Protein AF-A0A4Z0V0G4-F1 (afdb_monomer_lite)

InterPro domains:
  IPR019396 Transmembrane Fragile-X-F-associated protein [PF10269] (25-63)

Sequence (74 aa):
MKREDAQTATGLSLPVIVFVVFLTLRLAGVISWSWWWVTSPLWIVAALIVAITILYVAVFAYRYLKHKRKRKRN

Structure (mmCIF, N/CA/C/O backbone):
data_AF-A0A4Z0V0G4-F1
#
_entry.id   AF-A0A4Z0V0G4-F1
#
loop_
_atom_site.group_PDB
_atom_site.id
_atom_site.type_symbol
_atom_site.label_atom_id
_atom_site.label_alt_id
_atom_site.label_comp_id
_atom_site.label_asym_id
_atom_site.label_entity_id
_atom_site.label_seq_id
_atom_site.pdbx_PDB_ins_code
_atom_site.Cartn_x
_atom_site.Cartn_y
_atom_site.Cartn_z
_atom_site.occupancy
_atom_site.B_iso_or_equiv
_atom_site.auth_seq_id
_atom_site.auth_comp_id
_atom_site.auth_asym_id
_atom_site.auth_atom_id
_atom_site.pdbx_PDB_model_num
ATOM 1 N N . MET A 1 1 ? 30.575 -21.104 29.613 1.00 49.75 1 MET A N 1
ATOM 2 C CA . MET A 1 1 ? 30.010 -20.329 28.486 1.00 49.75 1 MET A CA 1
ATOM 3 C C . MET A 1 1 ? 28.518 -20.170 28.722 1.00 49.75 1 MET A C 1
ATOM 5 O O . MET A 1 1 ? 27.795 -21.151 28.616 1.00 49.75 1 MET A O 1
ATOM 9 N N . LYS A 1 2 ? 28.076 -18.984 29.150 1.00 51.69 2 LYS A N 1
ATOM 10 C CA . LYS A 1 2 ? 26.665 -18.685 29.419 1.00 51.69 2 LYS A CA 1
ATOM 11 C C . LYS A 1 2 ? 26.011 -18.360 28.074 1.00 51.69 2 LYS A C 1
ATOM 13 O O . LYS A 1 2 ? 26.444 -17.426 27.412 1.00 51.69 2 LYS A O 1
ATOM 18 N N . ARG A 1 3 ? 25.084 -19.202 27.611 1.00 55.94 3 ARG A N 1
ATOM 19 C CA . ARG A 1 3 ? 24.265 -18.887 26.437 1.00 55.94 3 ARG A CA 1
ATOM 20 C C . ARG A 1 3 ? 23.184 -17.947 26.932 1.00 55.94 3 ARG A C 1
ATOM 22 O O . ARG A 1 3 ? 22.352 -18.339 27.742 1.00 55.94 3 ARG A O 1
ATOM 29 N N . GLU A 1 4 ? 23.294 -16.693 26.542 1.00 59.22 4 GLU A N 1
ATOM 30 C CA . GLU A 1 4 ? 22.229 -15.729 26.744 1.00 59.22 4 GLU A CA 1
ATOM 31 C C . GLU A 1 4 ? 21.244 -15.985 25.611 1.00 59.22 4 GLU A C 1
ATOM 33 O O . GLU A 1 4 ? 21.513 -15.661 24.454 1.00 59.22 4 GLU A O 1
ATOM 38 N N . ASP A 1 5 ? 20.157 -16.688 25.924 1.00 55.56 5 ASP A N 1
ATOM 39 C CA . ASP A 1 5 ? 19.022 -16.797 25.024 1.00 55.56 5 ASP A CA 1
ATOM 40 C C . ASP A 1 5 ? 18.504 -15.377 24.818 1.00 55.56 5 ASP A C 1
ATOM 42 O O . ASP A 1 5 ? 17.871 -14.791 25.698 1.00 55.56 5 ASP A O 1
ATOM 46 N N . ALA A 1 6 ? 18.849 -14.787 23.673 1.00 59.00 6 ALA A N 1
ATOM 47 C CA . ALA A 1 6 ? 18.301 -13.516 23.254 1.00 59.00 6 ALA A CA 1
ATOM 48 C C . ALA A 1 6 ? 16.785 -13.701 23.169 1.00 59.00 6 ALA A C 1
ATOM 50 O O . ALA A 1 6 ? 16.267 -14.265 22.201 1.00 59.00 6 ALA A O 1
ATOM 51 N N . GLN A 1 7 ? 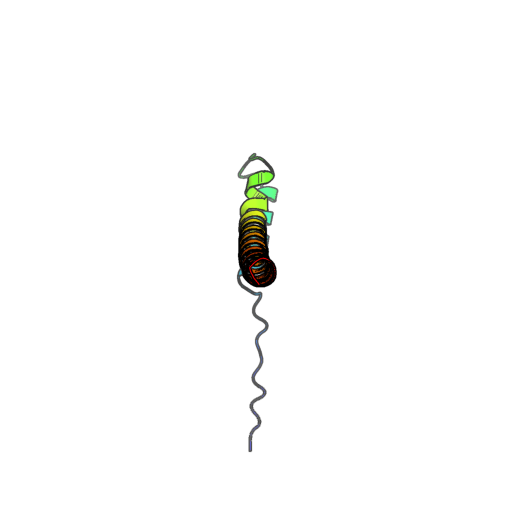16.080 -13.265 24.217 1.00 53.25 7 GLN A N 1
ATOM 52 C CA . GLN A 1 7 ? 14.639 -13.102 24.210 1.00 53.25 7 GLN A CA 1
ATOM 53 C C . GLN A 1 7 ? 14.341 -12.172 23.044 1.00 53.25 7 GLN A C 1
ATOM 55 O O . GLN A 1 7 ? 14.461 -10.951 23.143 1.00 53.25 7 GLN A O 1
ATOM 60 N N . THR A 1 8 ? 14.013 -12.770 21.903 1.00 53.72 8 THR A N 1
ATOM 61 C CA . THR A 1 8 ? 13.510 -12.049 20.749 1.00 53.72 8 THR A CA 1
ATOM 62 C C . THR A 1 8 ? 12.136 -11.598 21.185 1.00 53.72 8 THR A C 1
ATOM 64 O O . THR A 1 8 ? 11.159 -12.330 21.055 1.00 53.72 8 THR A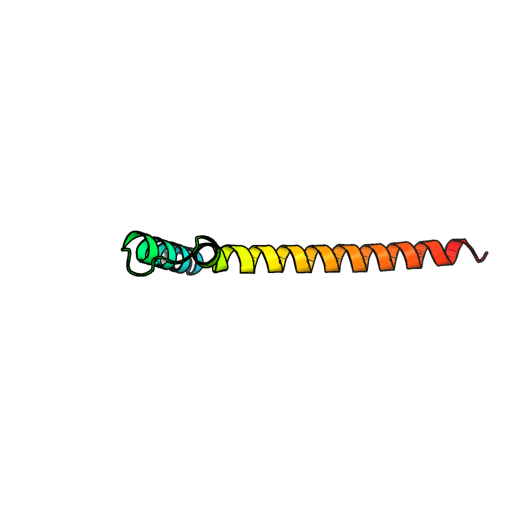 O 1
ATOM 67 N N . ALA A 1 9 ? 12.086 -10.441 21.840 1.00 58.03 9 ALA A N 1
ATOM 68 C CA . ALA A 1 9 ? 10.844 -9.795 22.172 1.00 58.03 9 ALA A CA 1
ATOM 69 C C . ALA A 1 9 ? 10.140 -9.581 20.835 1.00 58.03 9 ALA A C 1
ATOM 71 O O . ALA A 1 9 ? 10.495 -8.691 20.062 1.00 58.03 9 ALA A O 1
ATOM 72 N N . THR A 1 10 ? 9.172 -10.445 20.538 1.00 63.56 10 THR A N 1
ATOM 73 C CA . THR A 1 10 ? 8.142 -10.232 19.529 1.00 63.56 10 THR A CA 1
ATOM 74 C C . THR A 1 10 ? 7.299 -9.059 20.009 1.00 63.56 10 THR A C 1
ATOM 76 O O . THR A 1 10 ? 6.166 -9.215 20.454 1.00 63.56 10 THR A O 1
ATOM 79 N N . GLY A 1 11 ? 7.901 -7.869 20.008 1.00 66.56 11 GLY A N 1
ATOM 80 C CA . GLY A 1 11 ? 7.192 -6.620 20.163 1.00 66.56 11 GLY A CA 1
ATOM 81 C C . GLY A 1 11 ? 6.168 -6.568 19.046 1.00 66.56 11 GLY A C 1
ATOM 82 O O . GLY A 1 11 ? 6.497 -6.843 17.888 1.00 66.56 11 GLY A O 1
ATOM 83 N N . LEU A 1 12 ? 4.919 -6.281 19.408 1.00 68.94 12 LEU A N 1
ATOM 84 C CA . LEU A 1 12 ? 3.857 -6.052 18.440 1.00 68.94 12 LEU A CA 1
ATOM 85 C C . LEU A 1 12 ? 4.394 -5.077 17.396 1.00 68.94 12 LEU A C 1
ATOM 87 O O . LEU A 1 12 ? 4.824 -3.970 17.726 1.00 68.94 12 LEU A O 1
ATOM 91 N N . SER A 1 13 ? 4.448 -5.531 16.148 1.00 79.06 13 SER A N 1
ATOM 92 C CA . SER A 1 13 ? 5.017 -4.736 15.078 1.00 79.06 13 SER A CA 1
ATOM 93 C C . SER A 1 13 ? 4.228 -3.427 14.993 1.00 79.06 13 SER A C 1
ATOM 95 O O . SER A 1 13 ? 2.996 -3.423 15.045 1.00 79.06 13 SER A O 1
ATOM 97 N N . LEU A 1 14 ? 4.938 -2.301 14.875 1.00 79.31 14 LEU A N 1
ATOM 98 C CA . LEU A 1 14 ? 4.341 -0.963 14.778 1.00 79.31 14 LEU A CA 1
ATOM 99 C C . LEU A 1 14 ? 3.117 -0.875 13.835 1.00 79.31 14 LEU A C 1
ATOM 101 O O . LEU A 1 14 ? 2.162 -0.189 14.198 1.00 79.31 14 LEU A O 1
ATOM 105 N N . PRO A 1 15 ? 3.055 -1.592 12.689 1.00 76.06 15 PRO A N 1
ATOM 106 C CA . PRO A 1 15 ? 1.874 -1.590 11.824 1.00 76.06 15 PRO A CA 1
ATOM 107 C C . PRO A 1 15 ? 0.603 -2.106 12.508 1.00 76.06 15 PRO A C 1
ATOM 109 O O . PRO A 1 15 ? -0.479 -1.579 12.265 1.00 76.06 15 PRO A O 1
ATOM 112 N N . VAL A 1 16 ? 0.725 -3.115 13.375 1.00 81.00 16 VAL A N 1
ATOM 113 C CA . VAL A 1 16 ? -0.409 -3.718 14.089 1.00 81.00 16 VAL A CA 1
ATOM 114 C C . VAL A 1 16 ? -0.951 -2.745 15.129 1.00 81.00 16 VAL A C 1
ATOM 116 O O . VAL A 1 16 ? -2.161 -2.565 15.221 1.00 81.00 16 VAL A O 1
ATOM 119 N N . ILE A 1 17 ? -0.070 -2.061 15.862 1.00 84.25 17 ILE A N 1
ATOM 120 C CA . ILE A 1 17 ? -0.476 -1.054 16.852 1.00 84.25 17 ILE A CA 1
ATOM 121 C C . ILE A 1 17 ? -1.197 0.105 16.156 1.00 84.25 17 ILE A C 1
ATOM 123 O O . ILE A 1 17 ? -2.286 0.484 16.578 1.00 84.25 17 ILE A O 1
ATOM 127 N N . VAL A 1 18 ? -0.643 0.624 15.055 1.00 80.94 18 VAL A N 1
ATOM 128 C CA . VAL A 1 18 ? -1.287 1.691 14.272 1.00 80.94 18 VAL A CA 1
ATOM 129 C C . VAL A 1 18 ? -2.655 1.235 13.751 1.00 80.94 18 VAL A C 1
ATOM 131 O O . VAL A 1 18 ? -3.630 1.968 13.891 1.00 80.94 18 VAL A O 1
ATOM 134 N N . PHE A 1 19 ? -2.770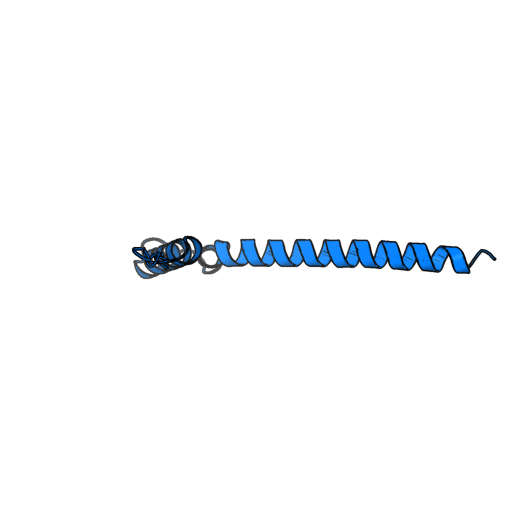 0.012 13.225 1.00 78.81 19 PHE A N 1
ATOM 135 C CA . PHE A 1 19 ? -4.049 -0.545 12.773 1.00 78.81 19 PHE A CA 1
ATOM 136 C C . PHE A 1 19 ? -5.092 -0.624 13.900 1.00 78.81 19 PHE A C 1
ATOM 138 O O . PHE A 1 19 ? -6.227 -0.181 13.724 1.00 78.81 19 PHE A O 1
ATOM 145 N N . VAL A 1 20 ? -4.704 -1.137 15.072 1.00 82.00 20 VAL A N 1
ATOM 146 C CA . VAL A 1 20 ? -5.604 -1.278 16.226 1.00 82.00 20 VAL A CA 1
ATOM 147 C C . VAL A 1 20 ? -6.021 0.086 16.784 1.00 82.00 20 VAL A C 1
ATOM 149 O O . VAL A 1 20 ? -7.189 0.249 17.118 1.00 82.00 20 VAL A O 1
ATOM 152 N N . VAL A 1 21 ? -5.126 1.080 16.827 1.00 82.44 21 VAL A N 1
ATOM 153 C CA . VAL A 1 21 ? -5.451 2.456 17.259 1.00 82.44 21 VAL A CA 1
ATOM 154 C C . VAL A 1 21 ? -6.474 3.109 16.323 1.00 82.44 21 VAL A C 1
ATOM 156 O O . VAL A 1 21 ? -7.455 3.690 16.783 1.00 82.44 21 VAL A O 1
ATOM 159 N N . PHE A 1 22 ? -6.305 2.980 15.004 1.00 73.19 22 PHE A N 1
ATOM 160 C CA . PHE A 1 22 ? -7.296 3.478 14.042 1.00 73.19 22 PHE A CA 1
ATOM 161 C C . PHE A 1 22 ? -8.644 2.743 14.152 1.00 73.19 22 PHE A C 1
ATOM 163 O O . PHE A 1 22 ? -9.699 3.357 13.976 1.00 73.19 22 PHE A O 1
ATOM 170 N N . LEU A 1 23 ? -8.627 1.444 14.472 1.00 78.94 23 LEU A N 1
ATOM 171 C CA . LEU A 1 23 ? -9.832 0.640 14.679 1.00 78.94 23 LEU A CA 1
ATOM 172 C C . LEU A 1 23 ? -10.589 1.050 15.954 1.00 78.94 23 LEU A C 1
ATOM 174 O O . LEU A 1 23 ? -11.810 1.216 15.916 1.00 78.94 23 LEU A O 1
ATOM 178 N N . THR A 1 24 ? -9.884 1.250 17.071 1.00 77.12 24 THR A N 1
ATOM 179 C CA . THR A 1 24 ? -10.498 1.623 18.354 1.00 77.12 24 THR A CA 1
ATOM 180 C C . THR A 1 24 ? -11.053 3.041 18.344 1.00 77.12 24 THR A C 1
ATOM 182 O O . THR A 1 24 ? -12.161 3.238 18.838 1.00 77.12 24 THR A O 1
ATOM 185 N N . LEU A 1 25 ? -10.375 4.012 17.717 1.00 71.31 25 LEU A N 1
ATOM 186 C CA . LEU A 1 25 ? -10.899 5.381 17.576 1.00 71.31 25 LEU A CA 1
ATOM 187 C C . LEU A 1 25 ? -12.241 5.429 16.832 1.00 71.31 25 LEU A C 1
ATOM 189 O O . LEU A 1 25 ? -13.093 6.261 17.144 1.00 71.31 25 LEU A O 1
ATOM 193 N N . ARG A 1 26 ? -12.457 4.528 15.867 1.00 63.84 26 ARG A N 1
ATOM 194 C CA . ARG A 1 26 ? -13.741 4.444 15.170 1.00 63.84 26 ARG A CA 1
ATOM 195 C C . ARG A 1 26 ? -14.839 3.815 16.014 1.00 63.84 26 ARG A C 1
ATOM 197 O O . ARG A 1 26 ? -15.968 4.298 15.983 1.00 63.84 26 ARG A O 1
ATOM 204 N N . LEU A 1 27 ? -14.522 2.751 16.748 1.00 67.25 27 LEU A N 1
ATOM 205 C CA . LEU A 1 27 ? -15.489 2.107 17.638 1.00 67.25 27 LEU A CA 1
ATOM 206 C C . LEU A 1 27 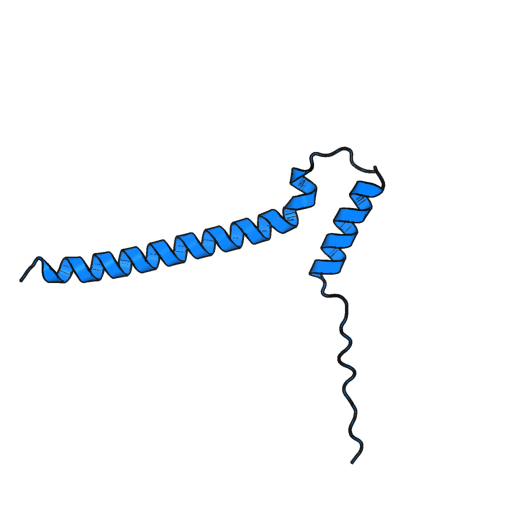? -15.874 3.018 18.811 1.00 67.25 27 LEU A C 1
ATOM 208 O O . LEU A 1 27 ? -17.011 2.981 19.265 1.00 67.25 27 LEU A O 1
ATOM 212 N N . ALA A 1 28 ? -14.951 3.883 19.239 1.00 72.19 28 ALA A N 1
ATOM 213 C CA . ALA A 1 28 ? -15.183 4.901 20.256 1.00 72.19 28 ALA A CA 1
ATOM 214 C C . ALA A 1 28 ? -16.142 6.022 19.803 1.00 72.19 28 ALA A C 1
ATOM 216 O O . ALA A 1 28 ? -16.470 6.895 20.600 1.00 72.19 28 ALA A O 1
ATOM 217 N N . GLY A 1 29 ? -16.598 6.029 18.542 1.00 61.81 29 GLY A N 1
ATOM 218 C CA . GLY A 1 29 ? -17.629 6.957 18.062 1.00 61.81 29 GLY A CA 1
ATOM 219 C C . GLY A 1 29 ? -17.194 8.425 18.000 1.00 61.81 29 GLY A C 1
ATOM 220 O O . GLY A 1 29 ? -18.024 9.293 17.754 1.00 61.81 29 GLY A O 1
ATOM 221 N N . VAL A 1 30 ? -15.899 8.712 18.181 1.00 63.38 30 VAL A N 1
ATOM 222 C CA . VAL A 1 30 ? -15.342 10.077 18.193 1.00 63.38 30 VAL A CA 1
ATOM 223 C C . VAL A 1 30 ? -15.414 10.726 16.803 1.00 63.38 30 VAL A C 1
ATOM 225 O O . VAL A 1 30 ? -15.397 11.947 16.683 1.00 63.38 30 VAL A O 1
ATOM 228 N N . ILE A 1 31 ? -15.518 9.922 15.736 1.00 58.28 31 ILE A N 1
ATOM 229 C CA . ILE A 1 31 ? -15.537 10.404 14.352 1.00 58.28 31 ILE A CA 1
ATOM 230 C C . ILE A 1 31 ? -16.568 9.604 13.530 1.00 58.28 31 ILE A C 1
ATOM 232 O O . ILE A 1 31 ? -16.382 8.415 13.279 1.00 58.28 31 ILE A O 1
ATOM 236 N N . SER A 1 32 ? -17.634 10.254 13.047 1.00 60.50 32 SER A N 1
ATOM 237 C CA . SER A 1 32 ? -18.697 9.675 12.191 1.00 60.50 32 SER A CA 1
ATOM 238 C C . SER A 1 32 ? -18.280 9.459 10.726 1.00 60.50 32 SER A C 1
ATOM 240 O O . SER A 1 32 ? -19.111 9.367 9.821 1.00 60.50 32 SER A O 1
ATOM 242 N N . TRP A 1 33 ? -16.977 9.432 10.458 1.00 65.31 33 TRP A N 1
ATOM 243 C CA . TRP A 1 33 ? -16.454 9.545 9.106 1.00 65.31 33 TRP A CA 1
ATOM 244 C C . TRP A 1 33 ? -16.610 8.264 8.283 1.00 65.31 33 TRP A C 1
ATOM 246 O O . TRP A 1 33 ? -16.769 7.151 8.795 1.00 65.31 33 TRP A O 1
ATOM 256 N N . SER A 1 34 ? -16.554 8.446 6.965 1.00 69.00 34 SER A N 1
ATOM 257 C CA . SER A 1 34 ? -16.735 7.384 5.977 1.00 69.00 34 SER A CA 1
ATOM 258 C C . SER A 1 34 ? -15.704 6.260 6.131 1.00 69.00 34 SER A C 1
ATOM 260 O O . SER A 1 34 ? -14.542 6.485 6.478 1.00 69.00 34 SER A O 1
ATOM 262 N N . TRP A 1 35 ? -16.127 5.023 5.835 1.00 68.19 35 TRP A N 1
ATOM 263 C CA . TRP A 1 35 ? -15.291 3.833 6.029 1.00 68.19 35 TR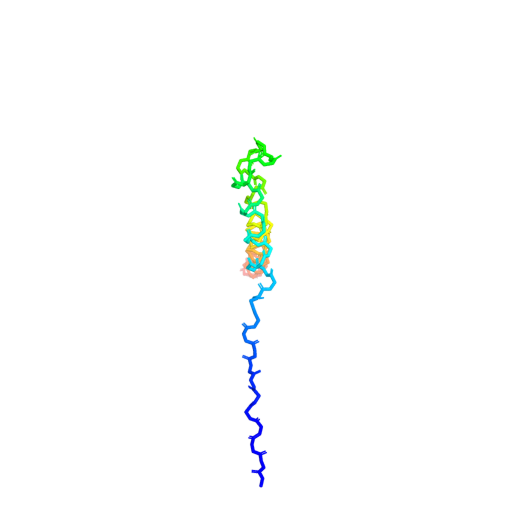P A CA 1
ATOM 264 C C . TRP A 1 35 ? -13.970 3.848 5.253 1.00 68.19 35 TRP A C 1
ATOM 266 O O . TRP A 1 35 ? -12.981 3.274 5.706 1.00 68.19 35 TRP A O 1
ATOM 276 N N . TRP A 1 36 ? -13.935 4.623 4.174 1.00 63.38 36 TRP A N 1
ATOM 277 C CA . TRP A 1 36 ? -12.777 4.879 3.330 1.00 63.38 36 TRP A CA 1
ATOM 278 C C . TRP A 1 36 ? -11.533 5.358 4.090 1.00 63.38 36 TRP A C 1
ATOM 280 O O . TRP A 1 36 ? -10.433 4.880 3.807 1.00 63.38 36 TRP A O 1
ATOM 290 N N . TRP A 1 37 ? -11.680 6.216 5.102 1.00 69.81 37 TRP A N 1
ATOM 291 C CA . TRP A 1 37 ? -10.529 6.752 5.837 1.00 69.81 37 TRP A CA 1
ATOM 292 C C . TRP A 1 37 ? -9.940 5.795 6.867 1.00 69.81 37 TRP A C 1
ATOM 294 O O . TRP A 1 37 ? -8.730 5.789 7.072 1.00 69.81 37 TRP A O 1
ATOM 304 N N . VAL A 1 38 ? -10.751 4.913 7.451 1.00 69.25 38 VAL A N 1
ATOM 305 C CA . VAL A 1 38 ? -10.241 3.860 8.348 1.00 69.25 38 VAL A CA 1
ATOM 306 C C . VAL A 1 38 ? -9.421 2.828 7.593 1.00 69.25 38 VAL A C 1
ATOM 308 O O . VAL A 1 38 ? -8.451 2.293 8.115 1.00 69.25 38 VAL A O 1
ATOM 311 N N . THR A 1 39 ? -9.750 2.610 6.326 1.00 73.31 39 THR A N 1
ATOM 312 C CA . THR A 1 39 ? -8.938 1.789 5.432 1.00 73.31 39 THR A CA 1
ATOM 313 C C . THR A 1 39 ? -7.769 2.547 4.807 1.00 73.31 39 THR A C 1
ATOM 315 O O . THR A 1 39 ? -7.011 1.931 4.072 1.00 73.31 39 THR A O 1
ATOM 318 N N . SER A 1 40 ? -7.584 3.852 5.055 1.00 77.69 40 SER A N 1
ATOM 319 C CA . SER A 1 40 ? -6.518 4.654 4.424 1.00 77.69 40 SER A CA 1
ATOM 320 C C . SER A 1 40 ? -5.119 4.020 4.548 1.00 77.69 40 SER A C 1
ATOM 322 O O . SER A 1 40 ? -4.442 3.903 3.527 1.00 77.69 40 SER A O 1
ATOM 324 N N . PRO A 1 41 ? -4.706 3.470 5.713 1.00 73.44 41 PRO A N 1
ATOM 325 C CA . PRO A 1 41 ? -3.432 2.753 5.818 1.00 73.44 41 PRO A CA 1
ATOM 326 C C . PRO A 1 41 ? -3.350 1.534 4.885 1.00 73.44 41 PRO A C 1
ATOM 328 O O . PRO A 1 41 ? -2.313 1.281 4.276 1.00 73.44 41 PRO A O 1
ATOM 331 N N . LEU A 1 42 ? -4.460 0.807 4.724 1.00 78.94 42 LEU A N 1
ATOM 332 C CA . LEU A 1 42 ? -4.573 -0.326 3.806 1.00 78.94 42 LEU A CA 1
ATOM 333 C C . LEU A 1 42 ? -4.509 0.135 2.338 1.00 78.94 42 LEU A C 1
ATOM 335 O O . LEU A 1 42 ? -3.848 -0.506 1.524 1.00 78.94 42 LEU A O 1
ATOM 339 N N . TRP A 1 43 ? -5.143 1.265 2.004 1.00 82.69 43 TRP A N 1
ATOM 340 C CA . TRP A 1 43 ? -5.103 1.861 0.664 1.00 82.69 43 TRP A CA 1
ATOM 341 C C . TRP A 1 43 ? -3.713 2.362 0.291 1.00 82.69 43 TRP A C 1
ATOM 343 O O . TRP A 1 43 ? -3.320 2.201 -0.858 1.00 82.69 43 TRP A O 1
ATOM 353 N N . ILE A 1 44 ? -2.949 2.917 1.236 1.00 83.00 44 ILE A N 1
ATOM 354 C CA . ILE A 1 44 ? -1.559 3.331 0.996 1.00 83.00 44 I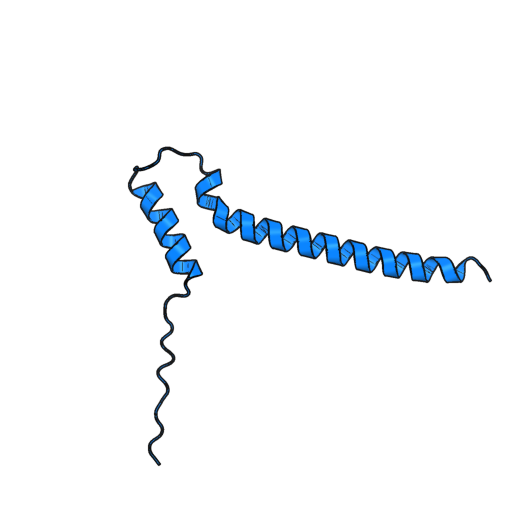LE A CA 1
ATOM 355 C C . ILE A 1 44 ? -0.712 2.116 0.599 1.00 83.00 44 ILE A C 1
ATOM 357 O O . ILE A 1 44 ? 0.010 2.164 -0.398 1.00 83.00 44 ILE A O 1
ATOM 361 N N . VAL A 1 45 ? -0.846 1.002 1.326 1.00 86.38 45 VAL A N 1
ATOM 362 C CA . VAL A 1 45 ? -0.149 -0.251 0.994 1.00 86.38 45 VAL A CA 1
ATOM 363 C C . VAL A 1 45 ? -0.623 -0.805 -0.355 1.00 86.38 45 VAL A C 1
ATOM 365 O O . VAL A 1 45 ? 0.202 -1.161 -1.194 1.00 86.38 45 VAL A O 1
ATOM 368 N N . ALA A 1 46 ? -1.935 -0.835 -0.605 1.00 87.38 46 ALA A N 1
ATOM 369 C CA . ALA A 1 46 ? -2.497 -1.318 -1.866 1.00 87.38 46 ALA A CA 1
ATOM 370 C C . ALA A 1 46 ? -2.044 -0.472 -3.070 1.00 87.38 46 ALA A C 1
ATOM 372 O O . ALA A 1 46 ? -1.634 -1.021 -4.092 1.00 87.38 46 ALA A O 1
ATOM 373 N N . ALA A 1 47 ? -2.052 0.857 -2.941 1.00 90.62 47 ALA A N 1
ATOM 374 C CA . ALA A 1 47 ? -1.597 1.784 -3.972 1.00 90.62 47 ALA A CA 1
ATOM 375 C C . ALA A 1 47 ? -0.110 1.587 -4.290 1.00 90.62 47 ALA A C 1
ATOM 377 O O . ALA A 1 47 ? 0.272 1.578 -5.462 1.00 90.62 47 ALA A O 1
ATOM 378 N N . LEU A 1 48 ? 0.719 1.366 -3.265 1.00 92.56 48 LEU A N 1
ATOM 379 C CA . LEU A 1 48 ? 2.140 1.081 -3.446 1.00 92.56 48 LEU A CA 1
ATOM 380 C C . LEU A 1 48 ? 2.359 -0.215 -4.241 1.00 92.56 48 LEU A C 1
ATOM 382 O O . LEU A 1 48 ? 3.150 -0.227 -5.184 1.00 92.56 48 LEU A O 1
ATOM 386 N N . ILE A 1 49 ? 1.630 -1.286 -3.909 1.00 92.75 49 ILE A N 1
ATOM 387 C CA . ILE A 1 49 ? 1.710 -2.564 -4.634 1.00 92.75 49 ILE A CA 1
ATOM 388 C C . ILE A 1 49 ? 1.319 -2.368 -6.101 1.00 92.75 49 ILE A C 1
ATOM 390 O O . ILE A 1 49 ? 2.071 -2.764 -6.992 1.00 92.75 49 ILE A O 1
ATOM 394 N N . VAL A 1 50 ? 0.186 -1.708 -6.359 1.00 94.94 50 VAL A N 1
ATOM 395 C CA . VAL A 1 50 ? -0.301 -1.443 -7.721 1.00 94.94 50 VAL A CA 1
ATOM 396 C C . VAL A 1 50 ? 0.720 -0.638 -8.527 1.00 94.94 50 VAL A C 1
ATOM 398 O O . VAL A 1 50 ? 1.022 -0.998 -9.666 1.00 94.94 50 VAL A O 1
ATOM 401 N N . ALA A 1 51 ? 1.307 0.407 -7.938 1.00 95.12 51 ALA A N 1
ATOM 402 C CA . ALA A 1 51 ? 2.329 1.218 -8.596 1.00 95.12 51 ALA A CA 1
ATOM 403 C C . ALA A 1 51 ? 3.563 0.386 -8.990 1.00 95.12 51 ALA A C 1
ATOM 405 O O . ALA A 1 51 ? 4.045 0.489 -10.122 1.00 95.12 51 ALA A O 1
ATOM 406 N N . ILE A 1 52 ? 4.040 -0.486 -8.095 1.00 95.50 52 ILE A N 1
ATOM 407 C CA . ILE A 1 52 ? 5.170 -1.388 -8.367 1.00 95.50 52 ILE A CA 1
ATOM 408 C C . ILE A 1 52 ? 4.819 -2.374 -9.487 1.00 95.50 52 ILE A C 1
ATOM 410 O O . ILE A 1 52 ? 5.627 -2.581 -10.394 1.00 95.50 52 ILE A O 1
ATOM 414 N N . THR A 1 53 ? 3.619 -2.962 -9.465 1.00 94.94 53 THR A N 1
ATOM 415 C CA . THR A 1 53 ? 3.173 -3.898 -10.507 1.00 94.94 53 THR A CA 1
ATOM 416 C C . THR A 1 53 ? 3.126 -3.226 -11.877 1.00 94.94 53 THR A C 1
ATOM 418 O O . THR A 1 53 ? 3.641 -3.783 -12.847 1.00 94.94 53 THR A O 1
ATOM 421 N N . ILE A 1 54 ? 2.575 -2.012 -11.966 1.00 95.56 54 ILE A N 1
ATOM 422 C CA . ILE A 1 54 ? 2.522 -1.246 -13.218 1.00 95.56 54 ILE A CA 1
ATOM 423 C C . ILE A 1 54 ? 3.933 -0.970 -13.736 1.00 95.56 54 ILE A C 1
ATOM 425 O O . ILE A 1 54 ? 4.207 -1.206 -14.913 1.00 95.56 54 ILE A O 1
ATOM 429 N N . LEU A 1 55 ? 4.843 -0.519 -12.867 1.00 96.12 55 LEU A N 1
ATOM 430 C CA . LEU A 1 55 ? 6.228 -0.254 -13.249 1.00 96.12 55 LEU A CA 1
ATOM 431 C C . LEU A 1 55 ? 6.914 -1.524 -13.765 1.00 96.12 55 LEU A C 1
ATOM 433 O O . LEU A 1 55 ? 7.571 -1.496 -14.805 1.00 96.12 55 LEU A O 1
ATOM 437 N N . TYR A 1 56 ? 6.724 -2.650 -13.076 1.00 96.00 56 TYR A N 1
ATOM 438 C CA . TYR A 1 56 ? 7.295 -3.932 -13.471 1.00 96.00 56 TYR A CA 1
ATOM 439 C C . TYR A 1 56 ? 6.793 -4.378 -14.848 1.00 96.00 56 TYR A C 1
ATOM 441 O O . TYR A 1 56 ? 7.593 -4.723 -15.719 1.00 96.00 56 TYR A O 1
ATOM 449 N N . VAL A 1 57 ? 5.477 -4.313 -15.078 1.00 95.06 57 VAL A N 1
ATOM 450 C CA . VAL A 1 57 ? 4.861 -4.657 -16.368 1.00 95.06 57 VAL A CA 1
ATOM 451 C C . VAL A 1 57 ? 5.330 -3.706 -17.467 1.00 95.06 57 VAL A C 1
ATOM 453 O O . VAL A 1 57 ? 5.669 -4.165 -18.555 1.00 95.06 57 VAL A O 1
ATOM 456 N N . ALA A 1 58 ? 5.419 -2.403 -17.194 1.00 94.38 58 ALA A N 1
ATOM 457 C CA . ALA A 1 58 ? 5.900 -1.413 -18.154 1.00 94.38 58 ALA A CA 1
ATOM 458 C C . ALA A 1 58 ? 7.360 -1.669 -18.554 1.00 94.38 58 ALA A C 1
ATOM 460 O O . ALA A 1 58 ? 7.686 -1.669 -19.742 1.00 94.38 58 ALA A O 1
ATOM 461 N N . VAL A 1 59 ? 8.235 -1.957 -17.584 1.00 94.69 59 VAL A N 1
ATOM 462 C CA . VAL A 1 59 ? 9.636 -2.319 -17.839 1.00 94.69 59 VAL A CA 1
ATOM 463 C C . VAL A 1 59 ? 9.714 -3.626 -18.622 1.00 94.69 59 VAL A C 1
ATOM 465 O O . VAL A 1 59 ? 10.429 -3.698 -19.623 1.00 94.69 59 VAL A O 1
ATOM 468 N N . PHE A 1 60 ? 8.967 -4.653 -18.217 1.00 94.50 60 PHE A N 1
ATOM 469 C CA . PHE A 1 60 ? 8.938 -5.940 -18.905 1.00 94.50 60 PHE A CA 1
ATOM 470 C C . PHE A 1 60 ? 8.458 -5.794 -20.354 1.00 94.50 60 PHE A C 1
ATOM 472 O O . PHE A 1 60 ? 9.128 -6.265 -21.274 1.00 94.50 60 PHE A O 1
ATOM 479 N N . ALA A 1 61 ? 7.361 -5.070 -20.579 1.00 92.50 61 ALA A N 1
ATOM 480 C CA . ALA A 1 61 ? 6.827 -4.773 -21.901 1.00 92.50 61 ALA A CA 1
ATOM 481 C C . ALA A 1 61 ? 7.823 -3.963 -22.739 1.00 92.50 61 ALA A C 1
ATOM 483 O O . ALA A 1 61 ? 8.071 -4.307 -23.893 1.00 92.50 61 ALA A O 1
ATOM 484 N N . TYR A 1 62 ? 8.465 -2.940 -22.166 1.00 93.50 62 TYR A N 1
ATOM 485 C CA . TYR A 1 62 ? 9.512 -2.181 -22.848 1.00 93.50 62 TYR A CA 1
ATOM 486 C C . TYR A 1 62 ? 10.674 -3.087 -23.276 1.00 93.50 62 TYR A C 1
ATOM 488 O O . TYR A 1 62 ? 11.123 -3.021 -24.424 1.00 93.50 62 TYR A O 1
ATOM 496 N N . ARG A 1 63 ? 11.132 -3.989 -22.396 1.00 91.50 63 ARG A N 1
ATOM 497 C CA . ARG A 1 63 ? 12.173 -4.977 -22.724 1.00 91.50 63 ARG A CA 1
ATOM 498 C C . ARG A 1 63 ? 11.712 -5.946 -23.811 1.00 91.50 63 ARG A C 1
ATOM 500 O O . ARG A 1 63 ? 12.472 -6.198 -24.747 1.00 91.50 63 ARG A O 1
ATOM 507 N N . TYR A 1 64 ? 10.478 -6.436 -23.734 1.00 86.62 64 TYR A N 1
ATOM 508 C CA . TYR A 1 64 ? 9.898 -7.358 -24.709 1.00 86.62 64 TYR A CA 1
ATOM 509 C C . TYR A 1 64 ? 9.762 -6.711 -26.096 1.00 86.62 64 TYR A C 1
ATOM 511 O O . TYR A 1 64 ? 10.202 -7.267 -27.105 1.00 86.62 64 TYR A O 1
ATOM 519 N N . LEU A 1 65 ? 9.243 -5.481 -26.153 1.00 85.31 65 LEU A N 1
ATOM 520 C CA . LEU A 1 65 ? 9.116 -4.703 -27.385 1.00 85.31 65 LEU A CA 1
ATOM 521 C C . LEU A 1 65 ? 10.485 -4.337 -27.970 1.00 85.31 65 LEU A C 1
ATOM 523 O O . LEU A 1 65 ? 10.680 -4.434 -29.185 1.00 85.31 65 LEU A O 1
ATOM 527 N N . LYS A 1 66 ? 11.462 -3.977 -27.127 1.00 80.56 66 LYS A N 1
ATOM 528 C CA . LYS A 1 66 ? 12.848 -3.737 -27.559 1.00 80.56 66 LYS A CA 1
ATOM 529 C C . LYS A 1 66 ? 13.463 -4.992 -28.180 1.00 80.56 66 LYS A C 1
ATOM 531 O O . LYS A 1 66 ? 14.152 -4.890 -29.194 1.00 80.56 66 LYS A O 1
ATOM 536 N N . HIS A 1 67 ? 13.185 -6.166 -27.618 1.00 69.25 67 HIS A N 1
ATOM 537 C CA . HIS A 1 67 ? 13.678 -7.433 -28.149 1.00 69.25 67 HIS A CA 1
ATOM 538 C C . HIS A 1 67 ? 13.037 -7.779 -29.500 1.00 69.25 67 HIS A C 1
ATOM 540 O O . HIS A 1 67 ? 13.732 -8.152 -30.446 1.00 69.25 67 HIS A O 1
ATOM 546 N N . LYS A 1 68 ? 11.717 -7.596 -29.635 1.00 62.56 68 LYS A N 1
ATOM 547 C CA . LYS A 1 68 ? 10.996 -7.909 -30.879 1.00 62.56 68 LYS A CA 1
ATOM 548 C C . LYS A 1 68 ? 11.357 -6.960 -32.029 1.00 62.56 68 LYS A C 1
ATOM 550 O O . LYS A 1 68 ? 11.396 -7.396 -33.177 1.00 62.56 68 LYS A O 1
ATOM 555 N N . ARG A 1 69 ? 11.699 -5.695 -31.744 1.00 61.66 69 ARG A N 1
ATOM 556 C CA . ARG A 1 69 ? 12.116 -4.724 -32.777 1.00 61.66 69 ARG A CA 1
ATOM 557 C C . ARG A 1 69 ? 13.395 -5.122 -33.518 1.00 61.66 69 ARG A C 1
ATOM 559 O O . ARG A 1 69 ? 13.509 -4.806 -34.696 1.00 61.66 69 ARG A O 1
ATOM 566 N N . LYS A 1 70 ? 14.325 -5.843 -32.882 1.00 54.12 70 LYS A N 1
ATOM 567 C CA . LYS A 1 70 ? 15.570 -6.274 -33.544 1.00 54.12 70 LYS A CA 1
ATOM 568 C C . LYS A 1 70 ? 15.372 -7.399 -34.564 1.00 54.12 70 LYS A C 1
ATOM 570 O O . LYS A 1 70 ? 16.160 -7.497 -35.491 1.00 54.12 70 LYS A O 1
ATOM 575 N N . ARG A 1 71 ? 14.320 -8.216 -34.435 1.00 54.91 71 ARG A N 1
ATOM 576 C CA . ARG A 1 71 ? 14.047 -9.325 -35.369 1.00 54.91 71 ARG A CA 1
ATOM 577 C C . ARG A 1 71 ? 13.401 -8.902 -36.684 1.00 54.91 71 ARG A C 1
ATOM 579 O O . ARG A 1 71 ? 13.394 -9.695 -37.607 1.00 54.91 71 ARG A O 1
ATOM 586 N N . LYS A 1 72 ? 12.829 -7.698 -36.770 1.00 49.59 72 LYS A N 1
ATOM 587 C CA . LYS A 1 72 ? 12.089 -7.247 -37.961 1.00 49.59 72 LYS A CA 1
ATOM 588 C C . LYS A 1 72 ? 12.935 -6.397 -38.924 1.00 49.59 72 LYS A C 1
ATOM 590 O O . LYS A 1 72 ? 12.368 -5.720 -39.772 1.00 49.59 72 LYS A O 1
ATOM 595 N N . ARG A 1 73 ? 14.260 -6.353 -38.729 1.00 57.59 73 ARG A N 1
ATOM 596 C CA . ARG A 1 73 ? 15.200 -5.492 -39.473 1.00 57.59 73 ARG A CA 1
ATOM 597 C C . ARG A 1 73 ? 16.386 -6.255 -40.101 1.00 57.59 73 ARG A C 1
ATOM 599 O O . ARG A 1 73 ? 17.223 -5.614 -40.723 1.00 57.59 73 ARG A O 1
ATOM 606 N N . ASN A 1 74 ? 16.418 -7.580 -39.965 1.00 50.34 74 ASN A N 1
ATOM 607 C CA . ASN A 1 74 ? 17.200 -8.494 -40.805 1.00 50.34 74 ASN A CA 1
ATOM 608 C C . ASN A 1 74 ? 16.214 -9.323 -41.623 1.00 50.34 74 ASN A C 1
ATOM 610 O O . ASN A 1 74 ? 16.584 -9.704 -42.747 1.00 50.34 74 ASN A O 1
#

Foldseek 3Di:
DDPDPPPPPPDPPPVVVVLVVLVVCVVVVVDPDDPVVNCVVVVVVVVVVVVVVVVVVVVVVVVVVVVVVVVVPD

Organism: NCBI:txid2530391

Secondary structure (DSSP, 8-state):
----------PPPHHHHHHHHHHHHHHTTS----HHHHTHHHHHHHHHHHHHHHHHHHHHHHHHHHHHHHHT--

Radius of gyration: 23.63 Å; chains: 1; bounding box: 49×31×70 Å

pLDDT: mean 74.69, std 14.39, range [49.59, 96.12]